Protein AF-A0A4V6C5B1-F1 (afdb_monomer)

Sequence (103 aa):
PGDLPGTKTQMTIRSKTCKGGGFNELRFEDATGNEQVYIHAQKNMDTEVLNNRTTDVKVDHTETTGNNQSITIGLGQTVKVGKENAAGHDQTITVAHDRSITV

Radius of gyration: 19.81 Å; Cα contacts (8 Å, |Δi|>4): 67; chains: 1; bounding box: 47×32×59 Å

Foldseek 3Di:
DDDPPVQVQKDKDWDAPPPDHDIWIWMFGPPPPPTDTDGDDRPDDDDDDPDDDDDDDDPDDDDDDPDDDDDDDDPDDDDDDDDDPDPDPDPDDDDPDDDDDDD

pLDDT: mean 88.09, std 14.55, range [48.59, 98.5]

Secondary structure (DSSP, 8-state):
-PPTTTTTTEEEEE---TTSS---EEEEE--TT--EEEEE-SS------SS------SS------SS------SS------PPPSSS--------SS------

Mean predicted aligned error: 7.71 Å

Solvent-accessible surface area (backbone atoms only — not comparable to full-atom values): 7789 Å² total; per-residue (Å²): 136,78,59,81,75,84,40,72,53,52,48,75,55,70,56,70,41,80,99,56,85,59,42,39,36,45,34,41,34,66,44,89,96,60,63,42,81,48,80,44,64,73,79,74,82,87,86,88,71,100,75,85,86,87,87,87,75,93,80,82,88,86,86,86,77,94,77,85,87,87,87,86,72,96,82,78,87,86,86,86,82,83,83,70,101,58,100,72,87,78,84,81,81,87,69,94,77,83,84,89,80,91,130

Structure (mmCIF, N/CA/C/O backbone):
data_AF-A0A4V6C5B1-F1
#
_entry.id   AF-A0A4V6C5B1-F1
#
loop_
_a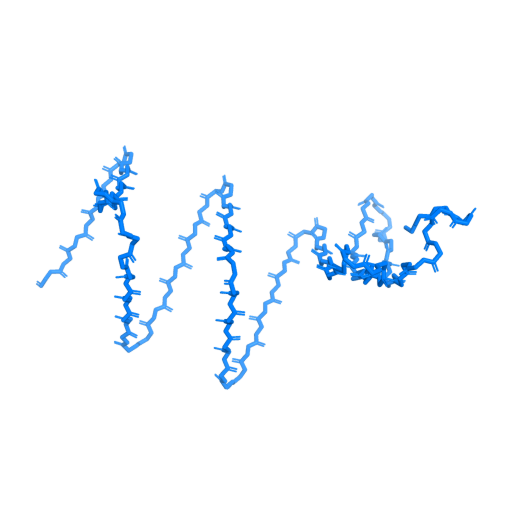tom_site.group_PDB
_atom_site.id
_atom_site.type_symbol
_atom_site.label_atom_id
_atom_site.label_alt_id
_atom_site.label_comp_id
_atom_site.label_asym_id
_atom_site.label_entity_id
_atom_site.label_seq_id
_atom_site.pdbx_PDB_ins_code
_atom_site.Cartn_x
_atom_site.Cartn_y
_atom_site.Cartn_z
_atom_site.occupancy
_atom_site.B_iso_or_equiv
_atom_site.auth_seq_id
_atom_site.auth_comp_id
_atom_site.auth_asym_id
_atom_site.auth_atom_id
_atom_site.pdbx_PDB_model_num
ATOM 1 N N . PRO A 1 1 ? 4.640 5.728 15.998 1.00 80.94 1 PRO A N 1
ATOM 2 C CA . PRO A 1 1 ? 3.570 5.512 16.995 1.00 80.94 1 PRO A CA 1
ATOM 3 C C . PRO A 1 1 ? 3.182 6.860 17.593 1.00 80.94 1 PRO A C 1
ATOM 5 O O . PRO A 1 1 ? 4.078 7.669 17.824 1.00 80.94 1 PRO A O 1
ATOM 8 N N . GLY A 1 2 ? 1.885 7.133 17.715 1.00 83.56 2 GLY A N 1
ATOM 9 C CA . GLY A 1 2 ? 1.421 8.396 18.282 1.00 83.56 2 GLY A CA 1
ATOM 10 C C . GLY A 1 2 ? 1.478 8.413 19.806 1.00 83.56 2 GLY A C 1
ATOM 11 O O . GLY A 1 2 ? 1.752 7.394 20.443 1.00 83.56 2 GLY A O 1
ATOM 12 N N . ASP A 1 3 ? 1.201 9.582 20.374 1.00 93.19 3 ASP A N 1
ATOM 13 C CA . ASP A 1 3 ? 1.200 9.777 21.819 1.00 93.19 3 ASP A CA 1
ATOM 14 C C . ASP A 1 3 ? -0.160 9.404 22.420 1.00 93.19 3 ASP A C 1
ATOM 16 O O . ASP A 1 3 ? -1.227 9.657 21.842 1.00 93.19 3 ASP A O 1
ATOM 20 N N . LEU A 1 4 ? -0.127 8.795 23.605 1.00 91.81 4 LEU A N 1
ATOM 21 C CA . LEU A 1 4 ? -1.319 8.529 24.401 1.00 91.81 4 LEU A CA 1
ATOM 22 C C . LEU A 1 4 ? -1.624 9.728 25.313 1.00 91.81 4 LEU A C 1
ATOM 24 O O . LEU A 1 4 ? -0.697 10.357 25.821 1.00 91.81 4 LEU A O 1
ATOM 28 N N . PRO A 1 5 ? -2.912 10.052 25.538 1.00 92.50 5 PRO A N 1
ATOM 29 C CA . PRO A 1 5 ? -4.111 9.311 25.118 1.00 92.50 5 PRO A CA 1
ATOM 30 C C . PRO A 1 5 ? -4.658 9.699 23.729 1.00 92.50 5 PRO A C 1
ATOM 32 O O . PRO A 1 5 ? -5.732 9.232 23.350 1.00 92.50 5 PRO A O 1
ATOM 35 N N . GLY A 1 6 ? -3.969 10.563 22.975 1.00 92.44 6 GLY A N 1
ATOM 36 C CA . GLY A 1 6 ? -4.453 11.089 21.690 1.00 92.44 6 GLY A CA 1
ATOM 37 C C . GLY A 1 6 ? -4.715 10.007 20.640 1.00 92.44 6 GLY A C 1
ATOM 38 O O . GLY A 1 6 ? -5.716 10.065 19.938 1.00 92.44 6 GLY A O 1
ATOM 39 N N . THR A 1 7 ? -3.873 8.975 20.603 1.00 94.62 7 THR A N 1
ATOM 40 C CA . THR A 1 7 ? -3.970 7.845 19.658 1.00 94.62 7 THR A CA 1
ATOM 41 C C . THR A 1 7 ? -4.535 6.573 20.289 1.00 94.62 7 THR A C 1
ATOM 43 O O . THR A 1 7 ? -4.221 5.462 19.876 1.00 94.62 7 THR A O 1
ATOM 46 N N . LYS A 1 8 ? -5.395 6.724 21.305 1.00 96.44 8 LYS A N 1
ATOM 47 C CA . LYS A 1 8 ? -5.978 5.601 22.065 1.00 96.44 8 LYS A CA 1
ATOM 48 C C . LYS A 1 8 ? -6.766 4.581 21.228 1.00 96.44 8 LYS A C 1
ATOM 50 O O . LYS A 1 8 ? -6.980 3.472 21.699 1.00 96.44 8 LYS A O 1
ATOM 55 N N . THR A 1 9 ? -7.214 4.960 20.035 1.00 97.31 9 THR A N 1
ATOM 56 C CA . THR A 1 9 ? -7.951 4.114 19.081 1.00 97.31 9 THR A CA 1
ATOM 57 C C . THR A 1 9 ? -7.064 3.555 17.967 1.00 97.31 9 THR A C 1
ATOM 59 O O . THR A 1 9 ? -7.570 2.906 17.058 1.00 97.31 9 THR A O 1
ATOM 62 N N . GLN A 1 10 ? -5.748 3.788 18.020 1.00 97.56 10 GLN A N 1
ATOM 63 C CA . GLN A 1 10 ? -4.814 3.302 17.010 1.00 97.56 10 GLN A CA 1
ATOM 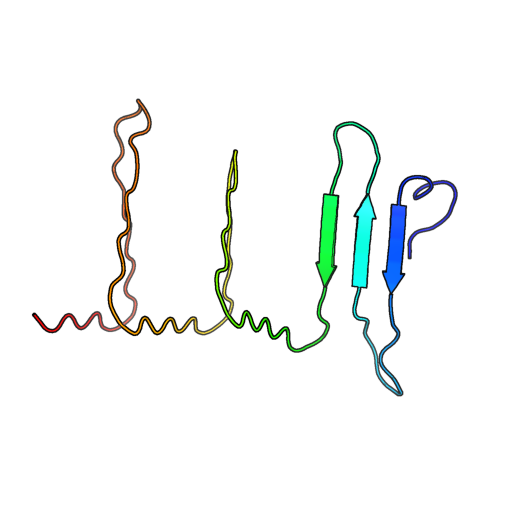64 C C . GLN A 1 10 ? -4.102 2.031 17.459 1.00 97.56 10 GLN A C 1
ATOM 66 O O . GLN A 1 10 ? -3.590 1.933 18.575 1.00 97.56 10 GLN A O 1
ATOM 71 N N . MET A 1 11 ? -3.958 1.096 16.525 1.00 97.12 11 MET A N 1
ATOM 72 C CA . MET A 1 11 ? -3.055 -0.046 16.636 1.00 97.12 11 MET A CA 1
ATOM 73 C C . MET A 1 11 ? -1.958 0.079 15.587 1.00 97.12 11 MET A C 1
ATOM 75 O O . MET A 1 11 ? -2.216 0.421 14.438 1.00 97.12 11 MET A O 1
ATOM 79 N N . THR A 1 12 ? -0.701 -0.153 15.964 1.00 97.12 12 THR A N 1
ATOM 80 C CA . THR A 1 12 ? 0.442 0.068 15.066 1.00 97.12 12 THR A CA 1
ATOM 81 C C . THR A 1 12 ? 1.501 -1.014 15.224 1.00 97.12 12 THR A C 1
ATOM 83 O O . THR A 1 12 ? 2.010 -1.231 16.321 1.00 97.12 12 THR A O 1
ATOM 86 N N . ILE A 1 13 ? 1.912 -1.612 14.105 1.00 97.56 13 ILE A N 1
ATOM 87 C CA . ILE A 1 13 ? 3.148 -2.389 13.986 1.00 97.56 13 ILE A CA 1
ATOM 88 C C . ILE A 1 13 ? 4.130 -1.532 13.184 1.00 97.56 13 ILE A C 1
ATOM 90 O O . ILE A 1 13 ? 3.955 -1.335 11.981 1.00 97.56 13 ILE A O 1
ATOM 94 N N . ARG A 1 14 ? 5.156 -0.993 13.852 1.00 97.56 14 ARG A N 1
ATOM 95 C CA . ARG A 1 14 ? 6.161 -0.110 13.237 1.00 97.56 14 ARG A CA 1
ATOM 96 C C . ARG A 1 14 ? 7.574 -0.625 13.496 1.00 97.56 14 ARG A C 1
ATOM 98 O O . ARG A 1 14 ? 7.934 -0.905 14.636 1.00 97.56 14 ARG A O 1
ATOM 105 N N . SER A 1 15 ? 8.390 -0.684 12.445 1.00 97.75 15 SER A N 1
ATOM 106 C CA . SER A 1 15 ? 9.820 -0.993 12.549 1.00 97.75 15 SER A CA 1
ATOM 107 C C . SER A 1 15 ? 10.675 0.272 12.699 1.00 97.75 15 SER A C 1
ATOM 109 O O . SER A 1 15 ? 10.203 1.394 12.536 1.00 97.75 15 SER A O 1
ATOM 111 N N . LYS A 1 16 ? 11.971 0.105 12.970 1.00 97.62 16 LYS A N 1
ATOM 112 C CA . LYS A 1 16 ? 12.973 1.162 12.795 1.00 97.62 16 LYS A CA 1
ATOM 113 C C . LYS A 1 16 ? 14.011 0.674 11.799 1.00 97.62 16 LYS A C 1
ATOM 115 O O . LYS A 1 16 ? 14.498 -0.449 11.925 1.00 97.62 16 LYS A O 1
ATOM 120 N N . THR A 1 17 ? 14.362 1.509 10.827 1.00 98.06 17 THR A N 1
ATOM 121 C CA . THR A 1 17 ? 15.439 1.182 9.887 1.00 98.06 17 THR A CA 1
ATOM 122 C C . THR A 1 17 ? 16.744 0.975 10.657 1.00 98.06 17 THR A C 1
ATOM 124 O O . THR A 1 17 ? 17.154 1.813 11.461 1.00 98.06 17 THR A O 1
ATOM 127 N N . CYS A 1 18 ? 17.394 -0.170 10.450 1.00 96.81 18 CYS A N 1
ATOM 128 C CA . CYS A 1 18 ? 18.638 -0.498 11.136 1.00 96.81 18 CYS A CA 1
ATOM 129 C C . CYS A 1 18 ? 19.779 0.376 10.600 1.00 96.81 18 CYS A C 1
ATOM 131 O O . CYS A 1 18 ? 19.977 0.447 9.390 1.00 96.81 18 CYS A O 1
ATOM 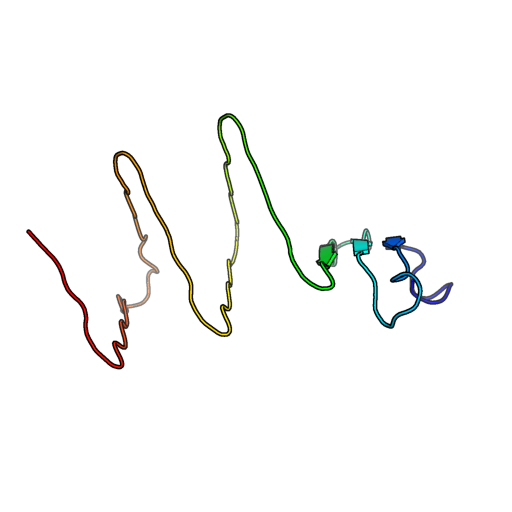133 N N . LYS A 1 19 ? 20.530 1.030 11.498 1.00 95.75 19 LYS A N 1
ATOM 134 C CA . LYS A 1 19 ? 21.673 1.904 11.157 1.00 95.75 19 LYS A CA 1
ATOM 135 C C . LYS A 1 19 ? 21.340 3.008 10.132 1.00 95.75 19 LYS A C 1
ATOM 137 O O . LYS A 1 19 ? 22.220 3.469 9.414 1.00 95.75 19 LYS A O 1
ATOM 142 N N . GLY A 1 20 ? 20.083 3.444 10.082 1.00 94.81 20 GLY A N 1
ATOM 143 C CA . GLY A 1 20 ? 19.609 4.498 9.189 1.00 94.81 20 GLY A CA 1
ATOM 144 C C . GLY A 1 20 ? 18.376 5.207 9.743 1.00 94.81 20 GLY A C 1
ATOM 145 O O . GLY A 1 20 ? 17.861 4.854 10.806 1.00 94.81 20 GLY A O 1
ATOM 146 N N . GLY A 1 21 ? 17.911 6.225 9.022 1.00 96.25 21 GLY A N 1
ATOM 147 C CA . GLY A 1 21 ? 16.637 6.892 9.295 1.00 96.25 21 GLY A CA 1
ATOM 148 C C . GLY A 1 21 ? 15.475 6.196 8.584 1.00 96.25 21 GLY A C 1
ATOM 149 O O . GLY A 1 21 ? 15.664 5.632 7.510 1.00 96.25 21 GLY A O 1
ATOM 150 N N . GLY A 1 22 ? 14.278 6.247 9.176 1.00 97.56 22 GLY A N 1
ATOM 151 C CA . GLY A 1 22 ? 13.042 5.766 8.547 1.00 97.56 22 GLY A CA 1
ATOM 152 C C . GLY A 1 22 ? 12.391 4.557 9.223 1.00 97.56 22 GLY A C 1
ATOM 153 O O . GLY A 1 22 ? 12.941 3.980 10.167 1.00 97.56 22 GLY A O 1
ATOM 154 N N . PHE A 1 23 ? 11.220 4.154 8.729 1.00 98.06 23 PHE A N 1
ATOM 155 C CA . PHE A 1 23 ? 10.411 3.066 9.292 1.00 98.06 23 PHE A CA 1
ATOM 156 C C . PHE A 1 23 ? 9.469 2.444 8.257 1.00 98.06 23 PHE A C 1
ATOM 158 O O . PHE A 1 23 ? 9.020 3.121 7.343 1.00 98.06 23 PHE A O 1
ATOM 165 N N . ASN A 1 24 ? 9.094 1.180 8.445 1.00 98.31 24 ASN A N 1
ATOM 166 C CA . ASN A 1 24 ? 7.897 0.614 7.817 1.00 98.31 24 ASN A CA 1
ATOM 167 C C . ASN A 1 24 ? 6.766 0.609 8.847 1.00 98.31 24 ASN A C 1
ATOM 169 O O . ASN A 1 24 ? 7.034 0.481 10.046 1.00 98.31 24 ASN A O 1
ATOM 173 N N . GLU A 1 25 ? 5.522 0.755 8.402 1.00 98.25 25 GLU A N 1
ATOM 174 C CA . GLU A 1 25 ? 4.366 0.789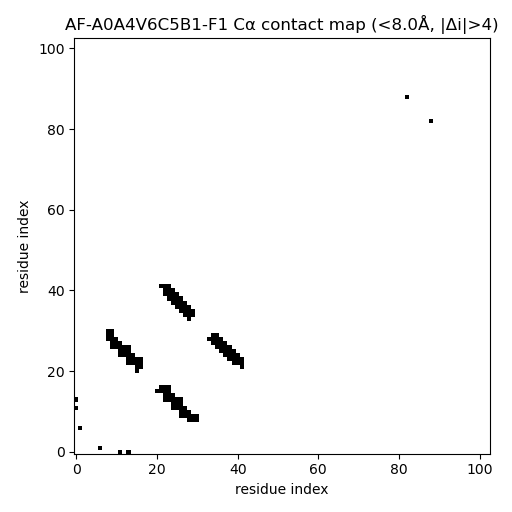 9.297 1.00 98.25 25 GLU A CA 1
ATOM 175 C C . GLU A 1 25 ? 3.137 0.130 8.678 1.00 98.25 25 GLU A C 1
ATOM 177 O O . GLU A 1 25 ? 2.803 0.374 7.521 1.00 98.25 25 GLU A O 1
ATOM 182 N N . LEU A 1 26 ? 2.452 -0.660 9.501 1.00 98.50 26 LEU A N 1
ATOM 183 C CA . LEU A 1 26 ? 1.052 -1.018 9.334 1.00 98.50 26 LEU A CA 1
ATOM 184 C C . LEU A 1 26 ? 0.291 -0.445 10.531 1.00 98.50 26 LEU A C 1
ATOM 186 O O . LEU A 1 26 ? 0.597 -0.785 11.679 1.00 98.50 26 LEU A O 1
ATOM 190 N N . ARG A 1 27 ? -0.677 0.430 10.268 1.00 98.25 27 ARG A N 1
ATOM 191 C CA . ARG A 1 27 ? -1.494 1.079 11.295 1.00 98.25 27 ARG A CA 1
ATOM 192 C C . ARG A 1 27 ? -2.977 0.911 10.996 1.00 98.25 27 ARG A C 1
ATOM 194 O O . ARG A 1 27 ? -3.397 1.090 9.858 1.00 98.25 27 ARG A O 1
ATOM 201 N N . PHE A 1 28 ? -3.738 0.646 12.047 1.00 98.38 28 PHE A N 1
ATOM 202 C CA . PHE A 1 28 ? -5.193 0.664 12.074 1.00 98.38 28 PHE A CA 1
ATOM 203 C C . PHE A 1 28 ? -5.650 1.832 12.955 1.00 98.38 28 PHE A C 1
ATOM 205 O O . PHE A 1 28 ? -5.061 2.066 14.012 1.00 98.38 28 PHE A O 1
ATOM 212 N N . GLU A 1 29 ? -6.647 2.577 12.496 1.00 98.06 29 GLU A N 1
ATOM 213 C CA . GLU A 1 29 ? -7.420 3.557 13.261 1.00 98.06 29 GLU A CA 1
ATOM 214 C C . GLU A 1 29 ? -8.852 3.035 13.353 1.00 98.06 29 GLU A C 1
ATOM 216 O O . GLU A 1 29 ? -9.466 2.793 12.315 1.00 98.06 29 GLU A O 1
ATOM 221 N N . ASP A 1 30 ? -9.355 2.877 14.576 1.00 98.06 30 ASP A N 1
ATOM 222 C CA . ASP A 1 30 ? -10.690 2.337 14.864 1.00 98.06 30 ASP A CA 1
ATOM 223 C C . ASP A 1 30 ? -11.623 3.392 15.495 1.00 98.06 30 ASP A C 1
ATOM 225 O O . ASP A 1 30 ? -12.661 3.068 16.078 1.00 98.06 30 ASP A O 1
ATOM 229 N N . ALA A 1 31 ? -11.266 4.680 15.419 1.00 97.75 31 ALA A N 1
ATOM 230 C CA . ALA A 1 31 ? -12.177 5.758 15.779 1.00 97.75 31 ALA A CA 1
ATOM 231 C C . ALA A 1 31 ? -13.400 5.754 14.852 1.00 97.75 31 ALA A C 1
ATOM 233 O O . ALA A 1 31 ? -13.275 5.934 13.643 1.00 97.75 31 ALA A O 1
ATOM 234 N N . THR A 1 32 ? -14.590 5.607 15.438 1.00 97.75 32 THR A N 1
ATOM 235 C CA . THR A 1 32 ? -15.856 5.541 14.698 1.00 97.75 32 THR A CA 1
ATOM 236 C C . THR A 1 32 ? -16.014 6.706 13.718 1.00 97.75 32 THR A C 1
ATOM 238 O O . THR A 1 32 ? -15.915 7.873 14.109 1.00 97.75 32 THR A O 1
ATOM 241 N N . GLY A 1 33 ? -16.275 6.380 12.451 1.00 97.56 33 GLY A N 1
ATOM 242 C CA . GLY A 1 33 ? -16.436 7.342 11.357 1.00 97.56 33 GLY A CA 1
ATOM 243 C C . GLY A 1 33 ? -15.126 7.899 10.789 1.00 97.56 33 GLY A C 1
ATOM 244 O O . GLY A 1 33 ? -15.170 8.749 9.904 1.00 97.56 33 GLY A O 1
ATOM 245 N N . ASN A 1 34 ? -13.976 7.454 11.299 1.00 97.56 34 ASN A N 1
ATOM 246 C CA . ASN A 1 34 ? -12.638 7.829 10.838 1.00 97.56 34 ASN A CA 1
ATOM 247 C C . ASN A 1 34 ? -11.741 6.591 10.666 1.00 97.56 34 ASN A C 1
ATOM 249 O O . ASN A 1 34 ? -10.515 6.694 10.754 1.00 97.56 34 ASN A O 1
ATOM 253 N N . GLU A 1 35 ? -12.346 5.420 10.458 1.00 98.31 35 GLU A N 1
ATOM 254 C CA . GLU A 1 35 ? -11.639 4.154 10.364 1.00 98.31 35 GLU A CA 1
ATOM 255 C C . GLU A 1 35 ? -10.644 4.172 9.195 1.00 98.31 35 GLU A C 1
ATOM 257 O O . GLU A 1 35 ? -10.958 4.603 8.082 1.00 98.31 35 GLU A O 1
ATOM 262 N N . GLN A 1 36 ? -9.422 3.697 9.433 1.00 98.25 36 GLN A N 1
ATOM 263 C CA . GLN A 1 36 ? -8.374 3.708 8.416 1.00 98.25 36 GLN A CA 1
ATOM 264 C C . GLN A 1 36 ? -7.399 2.548 8.590 1.00 98.25 36 GLN A C 1
ATOM 266 O O . GLN A 1 36 ? -6.911 2.282 9.685 1.00 98.25 36 GLN A O 1
ATOM 271 N N . VAL A 1 37 ? -7.007 1.947 7.465 1.00 98.38 37 VAL A N 1
ATOM 272 C CA . VAL A 1 37 ? -5.779 1.151 7.365 1.00 98.38 37 VAL A CA 1
ATOM 273 C C . VAL A 1 37 ? -4.723 1.975 6.636 1.00 98.38 37 VAL A C 1
ATOM 275 O O . VAL A 1 37 ? -4.954 2.455 5.529 1.00 98.38 37 VAL A O 1
ATOM 278 N N . TYR A 1 38 ? -3.558 2.143 7.254 1.00 98.31 38 TYR A N 1
ATOM 279 C CA . TYR A 1 38 ? -2.409 2.836 6.682 1.00 98.31 38 TYR A CA 1
ATOM 280 C C . TYR A 1 38 ? -1.237 1.868 6.533 1.00 98.31 38 TYR A C 1
ATOM 282 O O . TYR A 1 38 ? -0.838 1.209 7.496 1.00 98.31 38 TYR A O 1
ATOM 290 N N . ILE A 1 39 ? -0.679 1.806 5.325 1.00 98.44 39 ILE A N 1
ATOM 291 C CA . ILE A 1 39 ? 0.493 0.994 5.001 1.00 98.44 39 ILE A CA 1
ATOM 292 C C . ILE A 1 39 ? 1.582 1.922 4.475 1.00 98.44 39 ILE A C 1
ATOM 294 O O . ILE A 1 39 ? 1.382 2.641 3.499 1.00 98.44 39 ILE A O 1
ATOM 298 N N . HIS A 1 40 ? 2.748 1.878 5.109 1.00 98.50 40 HIS A N 1
ATOM 299 C CA . HIS A 1 40 ? 3.923 2.646 4.724 1.00 98.50 40 HIS A CA 1
ATOM 300 C C . HIS A 1 40 ? 5.121 1.730 4.515 1.00 98.50 40 HIS A C 1
ATOM 302 O O . HIS A 1 40 ? 5.553 1.028 5.437 1.00 98.50 40 HIS A O 1
ATOM 308 N N . ALA A 1 41 ? 5.704 1.807 3.322 1.00 98.44 41 ALA A N 1
ATOM 309 C CA . ALA A 1 41 ? 6.991 1.212 3.003 1.00 98.44 41 ALA A CA 1
ATOM 310 C C . ALA A 1 41 ? 8.046 2.313 2.861 1.00 98.44 41 ALA A C 1
ATOM 312 O O . ALA A 1 41 ? 7.883 3.244 2.079 1.00 98.44 41 ALA A O 1
ATOM 313 N N . GLN A 1 42 ? 9.158 2.189 3.585 1.00 98.44 42 GLN A N 1
ATOM 314 C CA . GLN A 1 42 ? 10.234 3.184 3.584 1.00 98.44 42 GLN A CA 1
ATOM 315 C C . GLN A 1 42 ? 10.967 3.296 2.238 1.00 98.44 42 GLN A C 1
ATOM 317 O O . GLN A 1 42 ? 11.602 4.318 1.970 1.00 98.44 42 GLN A O 1
ATOM 322 N N . LYS A 1 43 ? 10.973 2.223 1.437 1.00 97.81 43 LYS A N 1
ATOM 323 C CA . LYS A 1 43 ? 11.744 2.157 0.190 1.00 97.81 43 LYS A CA 1
ATOM 324 C C . LYS A 1 43 ? 10.976 1.465 -0.933 1.00 97.81 43 LYS A C 1
ATOM 326 O O . LYS A 1 43 ? 10.490 2.139 -1.826 1.00 97.81 43 LYS A O 1
ATOM 331 N N . ASN A 1 44 ? 10.868 0.141 -0.869 1.00 98.44 44 ASN A N 1
ATOM 332 C CA . ASN A 1 44 ? 10.164 -0.665 -1.864 1.00 98.44 44 ASN A CA 1
ATOM 333 C C . ASN A 1 44 ? 8.972 -1.350 -1.196 1.00 98.44 44 ASN A C 1
ATOM 335 O O . ASN A 1 44 ? 9.071 -1.761 -0.037 1.00 98.44 44 ASN A O 1
ATOM 339 N N . MET A 1 45 ? 7.880 -1.499 -1.939 1.00 98.50 45 MET A N 1
ATOM 340 C CA . MET A 1 45 ? 6.765 -2.371 -1.591 1.00 98.50 45 MET A CA 1
ATOM 341 C C . MET A 1 45 ? 6.541 -3.321 -2.760 1.00 98.50 45 MET A C 1
ATOM 343 O O . MET A 1 45 ? 6.193 -2.877 -3.849 1.00 98.50 45 MET A O 1
ATOM 347 N N . ASP A 1 46 ? 6.702 -4.613 -2.507 1.00 98.44 46 ASP A N 1
ATOM 348 C CA . ASP A 1 46 ? 6.373 -5.668 -3.457 1.00 98.44 46 ASP A CA 1
ATOM 349 C C . ASP A 1 46 ? 5.084 -6.353 -2.993 1.00 98.44 46 ASP A C 1
ATOM 351 O O . ASP A 1 46 ? 4.885 -6.590 -1.799 1.00 98.44 46 ASP A O 1
ATOM 355 N N . THR A 1 47 ? 4.177 -6.655 -3.920 1.00 97.94 47 THR A N 1
ATOM 356 C CA . THR A 1 47 ? 2.980 -7.455 -3.630 1.00 97.94 47 THR A CA 1
ATOM 357 C C . THR A 1 47 ? 2.860 -8.574 -4.649 1.00 97.94 47 THR A C 1
ATOM 359 O O . THR A 1 47 ? 2.546 -8.328 -5.810 1.00 97.94 47 THR A O 1
ATOM 362 N N . GLU A 1 48 ? 3.073 -9.805 -4.198 1.00 98.31 48 GLU A N 1
ATOM 363 C CA . GLU A 1 48 ? 2.912 -11.011 -5.005 1.00 98.31 48 GLU A CA 1
ATOM 364 C C . GLU A 1 48 ? 1.607 -11.718 -4.628 1.00 98.31 48 GLU A C 1
ATOM 366 O O . GLU A 1 48 ? 1.303 -11.918 -3.451 1.00 98.31 48 GLU A O 1
ATOM 371 N N . VAL A 1 49 ? 0.817 -12.088 -5.636 1.00 98.19 49 VAL A N 1
ATOM 372 C CA . VAL A 1 49 ? -0.428 -12.840 -5.458 1.00 98.19 49 VAL A CA 1
ATOM 373 C C . VAL A 1 49 ? -0.401 -14.021 -6.418 1.00 98.19 49 VAL A C 1
ATOM 375 O O . VAL A 1 49 ? -0.469 -13.837 -7.627 1.00 98.19 49 VAL A O 1
ATOM 378 N N . LEU A 1 50 ? -0.315 -15.238 -5.878 1.00 98.31 50 LEU A N 1
ATOM 379 C CA . LEU A 1 50 ? -0.132 -16.467 -6.666 1.00 98.31 50 LEU A CA 1
ATOM 380 C C . LEU A 1 50 ? -1.392 -16.941 -7.409 1.00 98.31 50 LEU A C 1
ATOM 382 O O . LEU A 1 50 ? -1.335 -17.909 -8.162 1.00 98.31 50 LEU A O 1
ATOM 386 N N . ASN A 1 51 ? -2.537 -16.306 -7.161 1.00 98.31 51 ASN A N 1
ATOM 387 C CA . ASN A 1 51 ? -3.811 -16.672 -7.773 1.00 98.31 51 ASN A CA 1
ATOM 388 C C . ASN A 1 51 ? -4.591 -15.415 -8.188 1.00 98.31 51 ASN A C 1
ATOM 390 O O . ASN A 1 51 ? -4.241 -14.774 -9.172 1.00 98.31 51 ASN A O 1
ATOM 394 N N . ASN A 1 52 ? -5.608 -15.014 -7.418 1.00 97.69 52 ASN A N 1
ATOM 395 C CA . ASN A 1 52 ? -6.487 -13.901 -7.771 1.00 97.69 52 ASN A CA 1
ATOM 396 C C . ASN A 1 52 ? -6.338 -12.734 -6.792 1.00 97.69 52 ASN A C 1
ATOM 398 O O . ASN A 1 52 ? -6.380 -12.932 -5.577 1.00 97.69 52 ASN A O 1
ATOM 402 N N . ARG A 1 53 ? -6.245 -11.509 -7.323 1.00 98.06 53 ARG A N 1
ATOM 403 C CA . ARG A 1 53 ? -6.397 -10.261 -6.565 1.00 98.06 53 ARG A CA 1
ATOM 404 C C . ARG A 1 53 ? -7.672 -9.555 -7.014 1.00 98.06 53 ARG A C 1
ATOM 406 O O . ARG A 1 53 ? -7.847 -9.294 -8.200 1.00 98.06 53 ARG A O 1
ATOM 413 N N . THR A 1 54 ? -8.521 -9.192 -6.061 1.00 96.94 54 THR A N 1
ATOM 414 C CA . THR A 1 54 ? -9.693 -8.337 -6.288 1.00 96.94 54 THR A CA 1
ATOM 415 C C . THR A 1 54 ? -9.544 -7.064 -5.467 1.00 96.94 54 THR A C 1
ATOM 417 O O . THR A 1 54 ? -9.054 -7.093 -4.340 1.00 96.94 54 THR A O 1
ATOM 420 N N . THR A 1 55 ? -9.939 -5.929 -6.034 1.00 97.06 55 THR A N 1
ATOM 421 C CA . THR A 1 55 ? -9.979 -4.641 -5.339 1.00 97.06 55 THR A CA 1
ATOM 422 C C . THR A 1 55 ? -11.319 -3.991 -5.654 1.00 97.06 55 THR A C 1
ATOM 424 O O . THR A 1 55 ? -11.652 -3.803 -6.820 1.00 97.06 55 THR A O 1
ATOM 427 N N . ASP A 1 56 ? -12.101 -3.716 -4.614 1.00 96.69 56 ASP A N 1
ATOM 428 C CA . ASP A 1 56 ? -13.440 -3.127 -4.686 1.00 96.69 56 ASP A CA 1
ATOM 429 C C . ASP A 1 56 ? -13.446 -1.885 -3.791 1.00 96.69 56 ASP A C 1
ATOM 431 O O . ASP A 1 56 ? -13.271 -1.987 -2.576 1.00 96.69 56 ASP A O 1
ATOM 435 N N . VAL A 1 57 ? -13.573 -0.711 -4.408 1.00 95.31 57 VAL A N 1
ATOM 436 C CA . VAL A 1 57 ? -13.548 0.594 -3.738 1.00 95.31 57 VAL A CA 1
ATOM 437 C C . VAL A 1 57 ? -14.897 1.261 -3.974 1.00 95.31 57 VAL A C 1
ATOM 439 O O . VAL A 1 57 ? -15.315 1.423 -5.116 1.00 95.31 57 VAL A O 1
ATOM 442 N N . LYS A 1 58 ? -15.599 1.606 -2.889 1.00 95.56 58 LYS A N 1
ATOM 443 C CA . LYS A 1 58 ? -17.004 2.051 -2.946 1.00 95.56 58 LYS A CA 1
ATOM 444 C C . LYS A 1 58 ? -17.203 3.520 -3.280 1.00 95.56 58 LYS A C 1
ATOM 446 O O . LYS A 1 58 ? -18.274 3.867 -3.763 1.00 95.56 58 LYS A O 1
ATOM 451 N N . VAL A 1 59 ? -16.217 4.349 -2.964 1.00 93.50 59 VAL A N 1
ATOM 452 C CA . VAL A 1 59 ? -16.283 5.796 -3.175 1.00 93.50 59 VAL A CA 1
ATOM 453 C C . VAL A 1 59 ? -15.244 6.159 -4.228 1.00 93.50 59 VAL A C 1
ATOM 455 O O . VAL A 1 59 ? -15.531 6.003 -5.408 1.00 93.50 59 VAL A O 1
ATOM 458 N N . ASP A 1 60 ? -14.018 6.487 -3.818 1.00 93.00 60 ASP A N 1
ATOM 459 C CA . ASP A 1 60 ? -12.978 6.968 -4.729 1.00 93.00 60 ASP A CA 1
ATOM 460 C C . ASP A 1 60 ? -11.669 6.190 -4.578 1.00 93.00 60 ASP A C 1
ATOM 462 O O . ASP A 1 60 ? -11.262 5.823 -3.472 1.00 93.00 60 ASP A O 1
ATOM 466 N N . HIS A 1 61 ? -10.982 5.977 -5.702 1.00 94.69 61 HIS A N 1
ATOM 467 C CA . HIS A 1 61 ? -9.617 5.462 -5.750 1.00 94.69 61 HIS A CA 1
ATOM 468 C C . HIS A 1 61 ? -8.693 6.495 -6.400 1.00 94.69 61 HIS A C 1
ATOM 470 O O . HIS A 1 61 ? -8.921 6.898 -7.539 1.00 94.69 61 HIS A O 1
ATOM 476 N N . THR A 1 62 ? -7.625 6.865 -5.692 1.00 95.19 62 THR A N 1
ATOM 477 C CA . THR A 1 62 ? -6.590 7.783 -6.182 1.00 95.19 62 THR A CA 1
ATOM 478 C C . THR A 1 62 ? -5.230 7.101 -6.121 1.00 95.19 62 THR A C 1
ATOM 480 O O . THR A 1 62 ? -4.828 6.611 -5.064 1.00 95.19 62 THR A O 1
ATOM 483 N N . GLU A 1 63 ? -4.504 7.118 -7.238 1.00 96.44 63 GLU A N 1
ATOM 484 C CA . GLU A 1 63 ? -3.136 6.612 -7.366 1.00 96.44 63 GLU A CA 1
ATOM 485 C C . GLU A 1 63 ? -2.238 7.708 -7.954 1.00 96.44 63 GLU A C 1
ATOM 487 O O . GLU A 1 63 ? -2.586 8.335 -8.956 1.00 96.44 63 GLU A O 1
ATOM 492 N N . THR A 1 64 ? -1.076 7.936 -7.335 1.00 96.50 64 THR A N 1
ATOM 493 C CA . THR A 1 64 ? -0.094 8.929 -7.792 1.00 96.50 64 THR A CA 1
ATOM 494 C C . THR A 1 64 ? 1.268 8.269 -7.952 1.00 96.50 64 THR A C 1
ATOM 496 O O . THR A 1 64 ? 1.894 7.879 -6.966 1.00 96.50 64 THR A O 1
ATOM 499 N N . THR A 1 65 ? 1.764 8.222 -9.188 1.00 96.94 65 THR A N 1
ATOM 500 C CA . THR A 1 65 ? 3.093 7.696 -9.516 1.00 96.94 65 THR A CA 1
ATOM 501 C C . THR A 1 65 ? 4.055 8.841 -9.819 1.00 96.94 65 THR A C 1
ATOM 503 O O . THR A 1 65 ? 3.836 9.618 -10.742 1.00 96.94 65 THR A O 1
ATOM 506 N N . GLY A 1 66 ? 5.138 8.954 -9.043 1.00 97.81 66 GLY A N 1
ATOM 507 C CA . GLY A 1 66 ? 6.090 10.068 -9.165 1.00 97.81 66 GLY A CA 1
ATOM 508 C C . GLY A 1 66 ? 7.085 9.965 -10.328 1.00 97.81 66 GLY A C 1
ATOM 509 O O . GLY A 1 66 ? 7.701 10.965 -10.679 1.00 97.81 66 GLY A O 1
ATOM 510 N N . ASN A 1 67 ? 7.275 8.773 -10.902 1.00 96.75 67 ASN A N 1
ATOM 511 C CA . ASN A 1 67 ? 8.160 8.559 -12.051 1.00 96.75 67 ASN A CA 1
ATOM 512 C C . ASN A 1 67 ? 7.437 7.737 -13.132 1.00 96.75 67 ASN A C 1
ATOM 514 O O . ASN A 1 67 ? 6.569 8.274 -13.809 1.00 96.75 67 ASN A O 1
ATOM 518 N N . ASN A 1 68 ? 7.712 6.433 -13.254 1.00 95.00 68 ASN A N 1
ATOM 519 C CA . ASN A 1 68 ? 7.113 5.583 -14.285 1.00 95.00 68 ASN A CA 1
ATOM 520 C C . ASN A 1 68 ? 6.191 4.517 -13.692 1.00 95.00 68 ASN A C 1
ATOM 522 O O . ASN A 1 68 ? 6.528 3.894 -12.686 1.00 95.00 68 ASN A O 1
ATOM 526 N N . GLN A 1 69 ? 5.081 4.256 -14.382 1.00 95.88 69 GLN A N 1
ATOM 527 C CA . GLN A 1 69 ? 4.187 3.127 -14.134 1.00 95.88 69 GLN A CA 1
ATOM 528 C C . GLN A 1 69 ? 4.239 2.178 -15.334 1.00 95.88 69 GLN A C 1
ATOM 530 O O . GLN A 1 69 ? 4.063 2.607 -16.474 1.00 95.88 69 GLN A O 1
ATOM 535 N N . SER A 1 70 ? 4.483 0.891 -15.085 1.00 94.69 70 SER A N 1
ATOM 536 C CA . SER A 1 70 ? 4.472 -0.157 -16.110 1.00 94.69 70 SER A CA 1
ATOM 537 C C . SER A 1 70 ? 3.465 -1.233 -15.728 1.00 94.69 70 S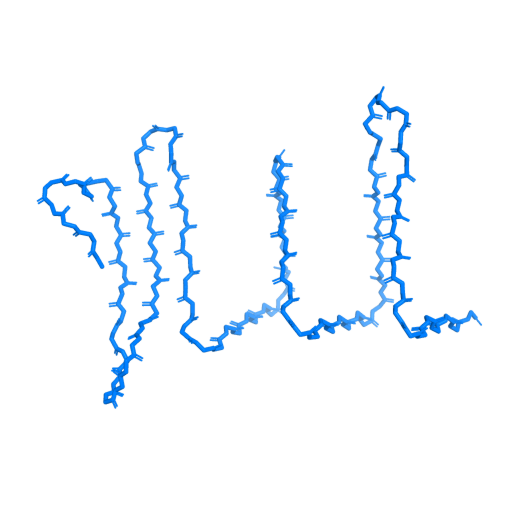ER A C 1
ATOM 539 O O . SER A 1 70 ? 3.477 -1.727 -14.603 1.00 94.69 70 SER A O 1
ATOM 541 N N . ILE A 1 71 ? 2.583 -1.583 -16.664 1.00 93.75 71 ILE A N 1
ATOM 542 C CA . ILE A 1 71 ? 1.552 -2.606 -16.490 1.00 93.75 71 ILE A CA 1
ATOM 543 C C . ILE A 1 71 ? 1.718 -3.620 -17.619 1.00 93.75 71 ILE A C 1
ATOM 545 O O . ILE A 1 71 ? 1.690 -3.255 -18.792 1.00 93.75 71 ILE A O 1
ATOM 549 N N . THR A 1 72 ? 1.875 -4.896 -17.265 1.00 90.62 72 THR A N 1
ATOM 550 C CA . THR A 1 72 ? 1.929 -6.012 -18.220 1.00 90.62 72 THR A CA 1
ATOM 551 C C . THR A 1 72 ? 0.756 -6.947 -17.968 1.00 90.62 72 THR A C 1
ATOM 553 O O . THR A 1 72 ? 0.545 -7.392 -16.842 1.00 90.62 72 THR A O 1
ATOM 556 N N . ILE A 1 73 ? -0.011 -7.247 -19.016 1.00 90.62 73 ILE A N 1
ATOM 557 C CA . ILE A 1 73 ? -1.213 -8.084 -18.948 1.00 90.62 73 ILE A CA 1
ATOM 558 C C . ILE A 1 73 ? -1.045 -9.212 -19.957 1.00 90.62 73 ILE A C 1
ATOM 560 O O . ILE A 1 73 ? -0.937 -8.961 -21.152 1.00 90.62 73 ILE A O 1
ATOM 564 N N . GLY A 1 74 ? -0.995 -10.453 -19.468 1.00 90.06 74 GLY A N 1
ATOM 565 C CA . GLY A 1 74 ? -0.612 -11.605 -20.291 1.00 90.06 74 GLY A CA 1
ATOM 566 C C . GLY A 1 74 ? -1.667 -12.082 -21.294 1.00 90.06 74 GLY A C 1
ATOM 567 O O . GLY A 1 74 ? -1.306 -12.737 -22.264 1.00 90.06 74 GLY A O 1
ATOM 568 N N . LEU A 1 75 ? -2.952 -11.781 -21.071 1.00 86.56 75 LEU A N 1
ATOM 569 C CA . LEU A 1 75 ? -4.051 -12.233 -21.938 1.00 86.56 75 LEU A CA 1
ATOM 570 C C . LEU A 1 75 ? -4.906 -11.070 -22.445 1.00 86.56 75 LEU A C 1
ATOM 572 O O . LEU A 1 75 ? -4.913 -10.787 -23.637 1.00 86.56 75 LEU A O 1
ATOM 576 N N . GLY A 1 76 ? -5.632 -10.386 -21.558 1.00 78.56 76 GLY A N 1
ATOM 577 C CA . GLY A 1 76 ? -6.515 -9.297 -21.963 1.00 78.56 76 GLY A CA 1
ATOM 578 C C . GLY A 1 76 ? -6.912 -8.383 -20.814 1.00 78.56 76 GLY A C 1
ATOM 579 O O . GLY A 1 76 ? -7.053 -8.821 -19.672 1.00 78.56 76 GLY A O 1
ATOM 580 N N . GLN A 1 77 ? -7.102 -7.105 -21.138 1.00 87.38 77 GLN A N 1
ATOM 581 C CA . GLN A 1 77 ? -7.600 -6.083 -20.226 1.00 87.38 77 GLN A CA 1
ATOM 582 C C . GLN A 1 77 ? -8.979 -5.627 -20.689 1.00 87.38 77 GLN A C 1
ATOM 584 O O . GLN A 1 77 ? -9.167 -5.281 -21.851 1.00 87.38 77 GLN A O 1
ATOM 589 N N . THR A 1 78 ? -9.946 -5.594 -19.778 1.00 81.31 78 THR A N 1
ATOM 590 C CA . THR A 1 78 ? -11.242 -4.955 -20.023 1.00 81.31 78 THR A CA 1
ATOM 591 C C . THR A 1 78 ? -11.431 -3.842 -19.010 1.00 81.31 78 THR A C 1
ATOM 593 O O . THR A 1 78 ? -11.421 -4.094 -17.808 1.00 81.31 78 THR A O 1
ATOM 596 N N . VAL A 1 79 ? -11.630 -2.620 -19.498 1.00 87.00 79 VAL A N 1
ATOM 597 C CA . VAL A 1 79 ? -11.960 -1.453 -18.675 1.00 87.00 79 VAL A CA 1
ATOM 598 C C . VA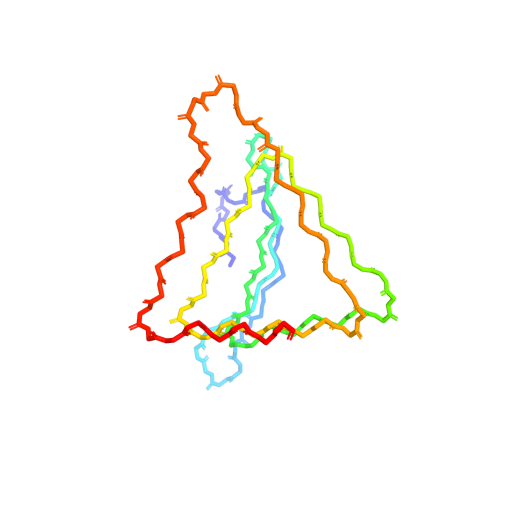L A 1 79 ? -13.372 -1.016 -19.036 1.00 87.00 79 VAL A C 1
ATOM 600 O O . VAL A 1 79 ? -13.672 -0.767 -20.202 1.00 87.00 79 VAL A O 1
ATOM 603 N N . LYS A 1 80 ? -14.253 -0.949 -18.037 1.00 77.44 80 LYS A N 1
ATOM 604 C CA . LYS A 1 80 ? -15.604 -0.401 -18.177 1.00 77.44 80 LYS A CA 1
ATOM 605 C C . LYS A 1 80 ? -15.715 0.799 -17.252 1.00 77.44 80 LYS A C 1
ATOM 607 O O . LYS A 1 80 ? -15.568 0.645 -16.045 1.00 77.44 80 LYS A O 1
ATOM 612 N N . VAL A 1 81 ? -15.976 1.967 -17.822 1.00 82.25 81 VAL A N 1
ATOM 613 C CA . VAL A 1 81 ? -16.197 3.209 -17.074 1.00 82.25 81 VAL A CA 1
ATOM 614 C C . VAL A 1 81 ? -17.685 3.540 -17.150 1.00 82.25 81 VAL A C 1
ATOM 616 O O . VAL A 1 81 ? -18.267 3.536 -18.236 1.00 82.25 81 VAL A O 1
ATOM 619 N N . GLY A 1 82 ? -18.317 3.739 -15.992 1.00 73.56 82 GLY A N 1
ATOM 620 C CA . GLY A 1 82 ? -19.729 4.115 -15.893 1.00 73.56 82 GLY A CA 1
ATOM 621 C C . GLY A 1 82 ? -19.977 5.590 -16.230 1.00 73.56 82 GLY A C 1
ATOM 622 O O . GLY A 1 82 ? -19.042 6.361 -16.418 1.00 73.56 82 GLY A O 1
ATOM 623 N N . LYS A 1 83 ? -21.254 5.983 -16.301 1.00 60.50 83 LYS A N 1
ATOM 624 C CA . LYS A 1 83 ? -21.677 7.388 -16.417 1.00 60.50 83 LYS A CA 1
ATOM 625 C C . LYS A 1 83 ? -21.950 7.980 -15.036 1.00 60.50 83 LYS A C 1
ATOM 627 O O . LYS A 1 83 ? -22.652 7.358 -14.243 1.00 60.50 83 LYS A O 1
ATOM 632 N N . GLU A 1 84 ? -21.496 9.206 -14.812 1.00 58.59 84 GLU A N 1
ATOM 633 C CA . GLU A 1 84 ? -22.160 10.140 -13.901 1.00 58.59 84 GLU A CA 1
ATOM 634 C C . GLU A 1 84 ? -23.339 10.791 -14.658 1.00 58.59 84 GLU A C 1
ATOM 636 O O . GLU A 1 84 ? -23.279 10.959 -15.877 1.00 58.59 84 GLU A O 1
ATOM 641 N N . ASN A 1 85 ? -24.433 11.160 -13.982 1.00 56.16 85 ASN A N 1
ATOM 642 C CA . ASN A 1 85 ? -25.574 11.858 -14.609 1.00 56.16 85 ASN A CA 1
ATOM 643 C C . ASN A 1 85 ? -25.278 13.343 -14.945 1.00 56.16 85 ASN A C 1
ATOM 645 O O . ASN A 1 85 ? -26.202 14.109 -15.215 1.00 56.16 85 ASN A O 1
ATOM 649 N N . ALA A 1 86 ? -24.009 13.754 -14.946 1.00 55.75 86 ALA A N 1
ATOM 650 C CA . ALA A 1 86 ? -23.545 15.065 -15.379 1.00 55.75 86 ALA A CA 1
ATOM 651 C C . ALA A 1 86 ? -22.714 14.922 -16.666 1.00 55.75 86 ALA A C 1
ATOM 653 O O . ALA A 1 86 ? -21.972 13.962 -16.853 1.00 55.75 86 ALA A O 1
ATOM 654 N N . ALA A 1 87 ? -22.901 15.857 -17.594 1.00 57.97 87 ALA A N 1
ATOM 655 C CA . ALA A 1 87 ? -22.451 15.789 -18.981 1.00 57.97 87 ALA A CA 1
ATOM 656 C C . ALA A 1 87 ? -20.927 15.959 -19.166 1.00 57.97 87 ALA A C 1
ATOM 658 O O . ALA A 1 87 ? -20.484 16.973 -19.697 1.00 57.97 87 ALA A O 1
ATOM 659 N N . GLY A 1 88 ? -20.126 14.966 -18.777 1.00 52.09 88 GLY A N 1
ATOM 660 C CA . GLY A 1 88 ? -18.684 14.962 -19.036 1.00 52.09 88 GLY A CA 1
ATOM 661 C C . GLY A 1 88 ? -18.131 13.547 -19.140 1.00 52.09 88 GLY A C 1
ATOM 662 O O . GLY A 1 88 ? -18.183 12.779 -18.186 1.00 52.09 88 GLY A O 1
ATOM 663 N N . HIS A 1 89 ? -17.614 13.193 -20.315 1.00 59.16 89 HIS A N 1
ATOM 664 C CA . HIS A 1 89 ? -16.890 11.949 -20.572 1.00 59.16 89 HIS A CA 1
ATOM 665 C C . HIS A 1 89 ? -15.441 12.302 -20.866 1.00 59.16 89 HIS A C 1
ATOM 667 O O . HIS A 1 89 ? -14.969 12.146 -21.991 1.00 59.16 89 HIS A O 1
ATOM 673 N N . ASP A 1 90 ? -14.730 12.799 -19.865 1.00 60.06 90 ASP A N 1
ATOM 674 C CA . ASP A 1 90 ? -13.406 13.338 -20.130 1.00 60.06 90 ASP A CA 1
ATOM 675 C C . ASP A 1 90 ? -12.368 12.286 -19.748 1.00 60.06 90 ASP A C 1
ATOM 677 O O . ASP A 1 90 ? -11.800 12.281 -18.657 1.00 60.06 90 ASP A O 1
ATOM 681 N N . GLN A 1 91 ? -12.109 11.358 -20.677 1.00 64.38 91 GLN A N 1
ATOM 682 C CA . GLN A 1 91 ? -10.824 10.667 -20.689 1.00 64.38 91 GLN A CA 1
ATOM 683 C C . GLN A 1 91 ? -9.779 11.651 -21.225 1.00 64.38 91 GLN A C 1
ATOM 685 O O . GLN A 1 91 ? -9.487 11.691 -22.420 1.00 64.38 91 GLN A O 1
ATOM 690 N N . THR A 1 92 ? -9.205 12.453 -20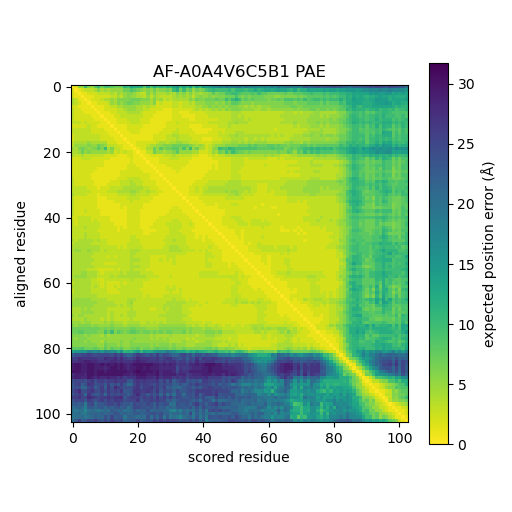.333 1.00 57.31 92 THR A N 1
ATOM 691 C CA . THR A 1 92 ? -8.088 13.336 -20.678 1.00 57.31 92 THR A CA 1
ATOM 692 C C . THR A 1 92 ? -6.795 12.532 -20.656 1.00 57.31 92 THR A C 1
ATOM 694 O O . THR A 1 92 ? -6.268 12.203 -19.595 1.00 57.31 92 THR A O 1
ATOM 697 N N . ILE A 1 93 ? -6.277 12.198 -21.839 1.00 63.41 93 ILE A N 1
ATOM 698 C CA . ILE A 1 93 ? -4.934 11.632 -21.990 1.00 63.41 93 ILE A CA 1
ATOM 699 C C . ILE A 1 93 ? -3.990 12.763 -22.399 1.00 63.41 93 ILE A C 1
ATOM 701 O O . ILE A 1 93 ? -3.960 13.154 -23.565 1.00 63.41 93 ILE A O 1
ATOM 705 N N . THR A 1 94 ? -3.186 13.264 -21.464 1.00 55.44 94 THR A N 1
ATOM 706 C CA . THR A 1 94 ? -2.057 14.141 -21.802 1.00 55.44 94 THR A CA 1
ATOM 707 C C . THR A 1 94 ? -0.832 13.274 -22.060 1.00 55.44 94 THR A C 1
ATOM 709 O O . THR A 1 94 ? -0.267 12.690 -21.139 1.00 55.44 94 THR A O 1
ATOM 712 N N . VAL A 1 95 ? -0.424 13.173 -23.324 1.00 68.31 95 VAL A N 1
ATOM 713 C CA . VAL A 1 95 ? 0.792 12.461 -23.734 1.00 68.31 95 VAL A CA 1
ATOM 714 C C . VAL A 1 95 ? 1.886 13.498 -23.961 1.00 68.31 95 VAL A C 1
ATOM 716 O O . VAL A 1 95 ? 1.787 14.299 -24.883 1.00 68.31 95 VAL A O 1
ATOM 719 N N . ALA A 1 96 ? 2.915 13.505 -23.113 1.00 62.97 96 ALA A N 1
ATOM 720 C CA . ALA A 1 96 ? 4.016 14.466 -23.231 1.00 62.97 96 ALA A CA 1
ATOM 721 C C . ALA A 1 96 ? 4.998 14.140 -24.374 1.00 62.97 96 ALA A C 1
ATOM 723 O O . ALA A 1 96 ? 5.693 15.032 -24.845 1.00 62.97 96 ALA A O 1
ATOM 724 N N . HIS A 1 97 ? 5.061 12.872 -24.795 1.00 68.62 97 HIS A N 1
ATOM 725 C CA . HIS A 1 97 ? 5.951 12.393 -25.857 1.00 68.62 97 HIS A CA 1
ATOM 726 C C . HIS A 1 97 ? 5.144 11.581 -26.878 1.00 68.62 97 HIS A C 1
ATOM 728 O O . HIS A 1 97 ? 4.390 12.171 -27.642 1.00 68.62 97 HIS A O 1
ATOM 734 N N . ASP A 1 98 ? 5.202 10.247 -26.840 1.00 75.75 98 ASP A N 1
ATOM 735 C CA . ASP A 1 98 ? 4.536 9.399 -27.831 1.00 75.75 98 ASP A CA 1
ATOM 736 C C . ASP A 1 98 ? 3.534 8.432 -27.200 1.00 75.75 98 ASP A C 1
ATOM 738 O O . ASP A 1 98 ? 3.755 7.863 -26.128 1.00 75.75 98 ASP A O 1
ATOM 742 N N . ARG A 1 99 ? 2.431 8.198 -27.914 1.00 77.00 99 ARG A N 1
ATOM 743 C CA . ARG A 1 99 ? 1.509 7.088 -27.666 1.00 77.00 99 ARG A CA 1
ATOM 744 C C . ARG A 1 99 ? 1.523 6.194 -28.895 1.00 77.00 99 ARG A C 1
ATOM 746 O O . ARG A 1 99 ? 0.935 6.543 -29.914 1.00 77.00 99 ARG A O 1
ATOM 753 N N . SER A 1 100 ? 2.171 5.038 -28.785 1.00 66.00 100 SER A N 1
ATOM 754 C CA . SER A 1 100 ? 2.139 4.017 -29.832 1.00 66.00 100 SER A CA 1
ATOM 755 C C . SER A 1 100 ? 1.019 3.020 -29.551 1.00 66.00 100 SER A C 1
ATOM 757 O O . SER A 1 100 ? 0.950 2.435 -28.471 1.00 66.00 100 SER A O 1
ATOM 759 N N . ILE A 1 101 ? 0.130 2.847 -30.524 1.00 74.38 101 ILE A N 1
ATOM 760 C CA . ILE A 1 101 ? -0.867 1.779 -30.548 1.00 74.38 101 ILE A 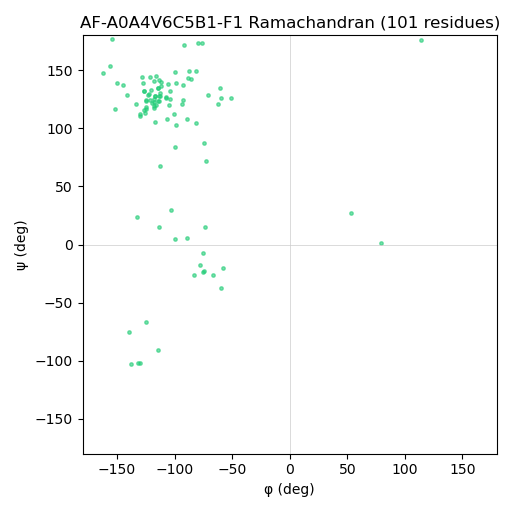CA 1
ATOM 761 C C . ILE A 1 101 ? -0.532 0.951 -31.777 1.00 74.38 101 ILE A C 1
ATOM 763 O O . ILE A 1 101 ? -0.574 1.467 -32.891 1.00 74.38 101 ILE A O 1
ATOM 767 N N . THR A 1 102 ? -0.185 -0.315 -31.582 1.00 48.59 102 THR A N 1
ATOM 768 C CA . THR A 1 102 ? -0.134 -1.267 -32.696 1.00 48.59 102 THR A CA 1
ATOM 769 C C . THR A 1 102 ? -1.486 -1.965 -32.745 1.00 48.59 102 THR A C 1
ATOM 771 O O . THR A 1 102 ? -1.915 -2.518 -31.732 1.00 48.59 102 THR A O 1
ATOM 774 N N . VAL A 1 103 ? -2.173 -1.849 -33.883 1.00 55.56 103 VAL A N 1
ATOM 775 C CA . VAL A 1 103 ? -3.459 -2.505 -34.173 1.00 55.5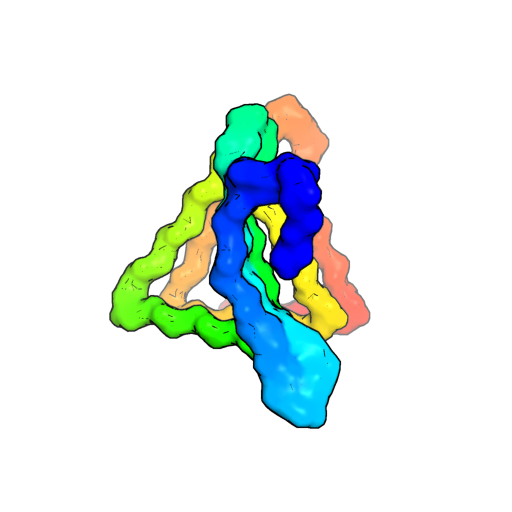6 103 VAL A CA 1
ATOM 776 C C . VAL A 1 103 ? -3.201 -3.720 -35.046 1.00 55.56 103 VAL A C 1
ATOM 778 O O . VAL A 1 103 ? -2.373 -3.583 -35.975 1.00 55.56 103 VAL A O 1
#

Nearest PDB structures (foldseek):
  7z4b-assembly1_EA  TM=3.696E-01  e=9.848E-01  Escherichia phage vB_EcoP_SU10
  6yxy-assembly1_AY  TM=3.501E-01  e=1.050E+00  Trypanosoma brucei brucei
  9c3c-assembly1_g  TM=3.017E-01  e=7.249E+00  Oryctolagus cuniculus